Protein AF-A0A6I3KG86-F1 (afdb_monomer)

Foldseek 3Di:
DDPVVVVVLVVLVVVLVVDPQLVVSLVVLVVVQVVCVVVVHDDDPSSVVSNVVSVVVNVCVVVPPD

pLDDT: mean 91.27, std 8.43, range [51.72, 97.06]

Secondary structure (DSSP, 8-state):
--HHHHHHHHHHHHHHHT-S-HHHHHHHHHHHHHHHHHTTPPP-HHHHHHHHHHHHHHHHHHTT--

Radius of gyration: 12.51 Å; Cα contacts (8 Å, |Δi|>4): 34; chains: 1; bounding box: 27×17×36 Å

Sequence (66 aa):
MSSQMQGEIAQLNIELEQTDDPREGYAKVQAKIRSYRQAGTRVPDDLALIEKRLVAECMAASQGRD

Organism: NCBI:txid2665159

Nearest PDB structures (foldseek):
  6c48-assembly1_A  TM=7.330E-01  e=6.278E+00  Homo sapiens

Mean predicted aligned error: 3.76 Å

Structure (mmCIF, N/CA/C/O backbone):
data_AF-A0A6I3KG86-F1
#
_entry.id   AF-A0A6I3KG86-F1
#
loop_
_atom_site.group_PDB
_atom_site.id
_atom_site.type_symbol
_atom_site.label_atom_id
_atom_site.label_alt_id
_atom_site.label_comp_id
_atom_site.label_asym_id
_atom_site.label_entity_id
_atom_site.label_seq_id
_atom_site.pdbx_PDB_ins_code
_atom_site.Cartn_x
_atom_site.Cartn_y
_atom_site.Cartn_z
_atom_site.occupancy
_atom_site.B_iso_or_equiv
_atom_site.auth_seq_id
_atom_site.auth_comp_id
_atom_site.auth_asym_id
_atom_site.auth_atom_id
_atom_site.pdbx_PDB_model_num
ATOM 1 N N . MET A 1 1 ? -9.351 9.900 11.032 1.00 72.50 1 MET A N 1
ATOM 2 C CA . MET A 1 1 ? -8.251 8.915 10.952 1.00 72.50 1 MET A CA 1
ATOM 3 C C . MET A 1 1 ? -7.549 8.904 12.303 1.00 72.50 1 MET A C 1
ATOM 5 O O . MET A 1 1 ? -7.367 9.989 12.839 1.00 72.50 1 MET A O 1
ATOM 9 N N . SER A 1 2 ? -7.248 7.749 12.903 1.00 87.06 2 SER A N 1
ATOM 10 C CA . SER A 1 2 ? -6.552 7.708 14.204 1.00 87.06 2 SER A CA 1
ATOM 11 C C . SER A 1 2 ? -5.049 7.963 14.037 1.00 87.06 2 SER A C 1
ATOM 13 O O . SER A 1 2 ? -4.496 7.699 12.970 1.00 87.06 2 SER A O 1
ATOM 15 N N . SER A 1 3 ? -4.372 8.433 15.090 1.00 87.94 3 SER A N 1
ATOM 16 C CA . SER A 1 3 ? -2.914 8.647 15.073 1.00 87.94 3 SER A CA 1
ATOM 17 C C . SER A 1 3 ? -2.138 7.355 14.795 1.00 87.94 3 SER A C 1
ATOM 19 O O . SER A 1 3 ? -1.132 7.379 14.095 1.00 87.94 3 SER A O 1
ATOM 21 N N . GLN A 1 4 ? -2.646 6.214 15.273 1.00 88.19 4 GLN A N 1
ATOM 22 C CA . GLN A 1 4 ? -2.092 4.898 14.951 1.00 88.19 4 GLN A CA 1
ATOM 23 C C . GLN A 1 4 ? -2.181 4.608 13.446 1.00 88.19 4 GLN A C 1
ATOM 25 O O . GLN A 1 4 ? -1.175 4.292 12.824 1.00 88.19 4 GLN A O 1
ATOM 30 N N . MET A 1 5 ? -3.359 4.798 12.848 1.00 90.06 5 MET A N 1
ATOM 31 C CA . MET A 1 5 ? -3.585 4.570 11.418 1.00 90.06 5 MET A CA 1
ATOM 32 C C . MET A 1 5 ? -2.712 5.484 10.546 1.00 90.06 5 MET A C 1
ATOM 34 O O . MET A 1 5 ? -2.184 5.037 9.532 1.00 90.06 5 MET A O 1
ATOM 38 N N . GLN A 1 6 ? -2.510 6.740 10.954 1.00 90.94 6 GLN A N 1
ATOM 39 C CA . GLN A 1 6 ? -1.583 7.657 10.282 1.00 90.94 6 GLN A CA 1
ATOM 40 C C . GLN A 1 6 ? -0.132 7.167 10.362 1.00 90.94 6 GLN A C 1
ATOM 42 O O . GLN A 1 6 ? 0.560 7.174 9.348 1.00 90.94 6 GLN A O 1
ATOM 47 N N . GLY A 1 7 ? 0.313 6.693 11.530 1.00 93.94 7 GLY A N 1
ATOM 48 C CA . GLY A 1 7 ? 1.647 6.112 11.698 1.00 93.94 7 GLY A CA 1
ATOM 49 C C . GLY A 1 7 ? 1.859 4.863 10.841 1.00 93.94 7 GLY A C 1
ATOM 50 O O . GLY A 1 7 ? 2.896 4.724 10.200 1.00 93.94 7 GLY A O 1
ATOM 51 N N . GLU A 1 8 ? 0.854 3.990 10.752 1.00 93.00 8 GLU A N 1
ATOM 52 C CA . GLU A 1 8 ? 0.908 2.795 9.903 1.00 93.00 8 GLU A CA 1
ATOM 53 C C . GLU A 1 8 ? 1.009 3.138 8.410 1.00 93.00 8 GLU A C 1
ATOM 55 O O . GLU A 1 8 ? 1.718 2.459 7.673 1.00 93.00 8 GLU A O 1
ATOM 60 N N . ILE A 1 9 ? 0.316 4.187 7.958 1.00 93.12 9 ILE A N 1
ATOM 61 C CA . ILE A 1 9 ? 0.399 4.662 6.569 1.00 93.12 9 ILE A CA 1
ATOM 62 C C . ILE A 1 9 ? 1.750 5.336 6.306 1.00 93.12 9 ILE A C 1
ATOM 64 O O . ILE A 1 9 ? 2.343 5.117 5.253 1.00 93.12 9 ILE A O 1
ATOM 68 N N . ALA A 1 10 ? 2.262 6.131 7.248 1.00 94.12 10 ALA A N 1
ATOM 69 C CA . ALA A 1 10 ? 3.579 6.751 7.128 1.00 94.12 10 ALA A CA 1
ATOM 70 C C . ALA A 1 10 ? 4.690 5.695 7.025 1.00 94.12 10 ALA A C 1
ATOM 72 O O . ALA A 1 10 ? 5.533 5.780 6.137 1.00 94.12 10 ALA A O 1
ATOM 73 N N . GLN A 1 11 ? 4.640 4.662 7.871 1.00 94.31 11 GLN A N 1
ATOM 74 C CA . GLN A 1 11 ? 5.584 3.547 7.818 1.00 94.31 11 GLN A CA 1
ATOM 75 C C . GLN A 1 11 ? 5.510 2.805 6.479 1.00 94.31 11 GLN A C 1
ATOM 77 O O . GLN A 1 11 ? 6.544 2.542 5.870 1.00 94.31 11 GLN A O 1
ATOM 82 N N . LEU A 1 12 ? 4.295 2.533 5.993 1.00 94.50 12 LEU A N 1
ATOM 83 C CA . LEU A 1 12 ? 4.102 1.881 4.702 1.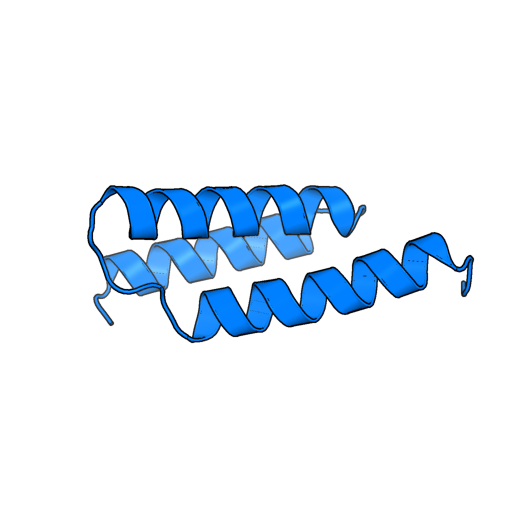00 94.50 12 LEU A CA 1
ATOM 84 C C . LEU A 1 12 ? 4.688 2.709 3.551 1.00 94.50 12 LEU A C 1
ATOM 86 O O . LEU A 1 12 ? 5.310 2.137 2.667 1.00 94.50 12 LEU A O 1
ATOM 90 N N . ASN A 1 13 ? 4.533 4.037 3.558 1.00 93.75 13 ASN A N 1
ATOM 91 C CA . ASN A 1 13 ? 5.145 4.891 2.535 1.00 93.75 13 ASN A CA 1
ATOM 92 C C . ASN A 1 13 ? 6.675 4.771 2.528 1.00 93.75 13 ASN A C 1
ATOM 94 O O . ASN A 1 13 ? 7.244 4.569 1.462 1.00 93.75 13 ASN A O 1
ATOM 98 N N . ILE A 1 14 ? 7.320 4.787 3.699 1.00 95.12 14 ILE A N 1
ATOM 99 C CA . ILE A 1 14 ? 8.779 4.609 3.809 1.00 95.12 14 ILE A CA 1
ATOM 100 C C . ILE A 1 14 ? 9.211 3.253 3.230 1.00 95.12 14 ILE A C 1
ATOM 102 O O . ILE A 1 14 ? 10.211 3.164 2.522 1.00 95.12 14 ILE A O 1
ATOM 106 N N . GLU A 1 15 ? 8.460 2.183 3.508 1.00 94.12 15 GLU A N 1
ATOM 107 C CA . GLU A 1 15 ? 8.743 0.856 2.947 1.00 94.12 15 GLU A CA 1
ATOM 108 C C . GLU A 1 15 ? 8.576 0.815 1.423 1.00 94.12 15 GLU A C 1
ATOM 110 O O . GLU A 1 15 ? 9.325 0.112 0.745 1.00 94.12 15 GLU A O 1
ATOM 115 N N . LEU A 1 16 ? 7.597 1.545 0.880 1.00 94.06 16 LEU A N 1
ATOM 116 C CA . LEU A 1 16 ? 7.371 1.644 -0.562 1.00 94.06 16 LEU A CA 1
ATOM 117 C C . LEU A 1 16 ? 8.481 2.431 -1.260 1.00 94.06 16 LEU A C 1
ATOM 119 O O . LEU A 1 16 ? 8.910 2.015 -2.326 1.00 94.06 16 LEU A O 1
ATOM 123 N N . GLU A 1 17 ? 8.987 3.506 -0.652 1.00 93.19 17 GLU A N 1
ATOM 124 C CA . GLU A 1 17 ? 10.127 4.271 -1.184 1.00 93.19 17 GLU A CA 1
ATOM 125 C C . GLU A 1 17 ? 11.410 3.431 -1.286 1.00 93.19 17 GLU A C 1
ATOM 127 O O . GLU A 1 17 ? 12.261 3.704 -2.126 1.00 93.19 17 GLU A O 1
ATOM 132 N N . GLN A 1 18 ? 11.543 2.401 -0.447 1.00 93.31 18 GLN A N 1
ATOM 133 C CA . GLN A 1 18 ? 12.663 1.453 -0.465 1.00 93.31 18 GLN A CA 1
ATOM 134 C C . GLN A 1 18 ? 12.400 0.215 -1.337 1.00 93.31 18 GLN A C 1
ATOM 136 O O . GLN A 1 18 ? 13.240 -0.680 -1.390 1.00 93.31 18 GLN A O 1
ATOM 141 N N . THR A 1 19 ? 11.224 0.109 -1.959 1.00 92.94 19 THR A N 1
ATOM 142 C CA . THR A 1 19 ? 10.854 -1.038 -2.792 1.00 92.94 19 THR A CA 1
ATOM 143 C C . THR A 1 19 ? 11.023 -0.672 -4.265 1.00 92.94 19 THR A C 1
ATOM 145 O O . THR A 1 19 ? 10.259 0.135 -4.785 1.00 92.94 19 THR A O 1
ATOM 148 N N . ASP A 1 20 ? 11.988 -1.293 -4.946 1.00 89.00 20 ASP A N 1
ATOM 149 C CA . ASP A 1 20 ? 12.264 -1.029 -6.365 1.00 89.00 20 ASP A CA 1
ATOM 150 C C . ASP A 1 20 ? 11.188 -1.592 -7.312 1.00 89.00 20 ASP A C 1
ATOM 152 O O . ASP A 1 20 ? 10.830 -0.943 -8.295 1.00 89.00 20 ASP A O 1
ATOM 156 N N . ASP A 1 21 ? 10.646 -2.789 -7.038 1.00 91.12 21 ASP A N 1
ATOM 157 C CA . ASP A 1 21 ? 9.593 -3.376 -7.877 1.00 91.12 21 ASP A CA 1
ATOM 158 C C . ASP A 1 21 ? 8.201 -2.854 -7.454 1.00 91.12 21 ASP A C 1
ATOM 160 O O . ASP A 1 21 ? 7.706 -3.192 -6.367 1.00 91.12 21 ASP A O 1
ATOM 164 N N . PRO A 1 22 ? 7.487 -2.102 -8.315 1.00 92.00 22 PRO A N 1
ATOM 165 C CA . PRO A 1 22 ? 6.147 -1.610 -7.998 1.00 92.00 22 PRO A CA 1
ATOM 166 C C . PRO A 1 22 ? 5.145 -2.737 -7.695 1.00 92.00 22 PRO A C 1
ATOM 168 O O . PRO A 1 22 ? 4.165 -2.511 -6.979 1.00 92.00 22 PRO A O 1
ATOM 171 N N . ARG A 1 23 ? 5.378 -3.962 -8.185 1.00 93.00 23 ARG A N 1
ATOM 172 C CA . ARG A 1 23 ? 4.533 -5.137 -7.914 1.00 93.00 23 ARG A CA 1
ATOM 173 C C . ARG A 1 23 ? 4.669 -5.611 -6.473 1.00 93.00 23 ARG A C 1
ATOM 175 O O . ARG A 1 23 ? 3.664 -5.978 -5.859 1.00 93.00 23 ARG A O 1
ATOM 182 N N . GLU A 1 24 ? 5.880 -5.571 -5.921 1.00 95.25 24 GLU A N 1
ATOM 183 C CA . GLU A 1 24 ? 6.115 -5.863 -4.505 1.00 95.25 24 GLU A CA 1
ATOM 184 C C . GLU A 1 24 ? 5.450 -4.803 -3.626 1.00 95.25 24 GLU A C 1
ATOM 186 O O . GLU A 1 24 ? 4.753 -5.137 -2.662 1.00 95.25 24 GLU A O 1
ATOM 191 N N . GLY A 1 25 ? 5.579 -3.528 -4.007 1.00 96.00 25 GLY A N 1
ATOM 192 C CA . GLY A 1 25 ? 4.904 -2.429 -3.324 1.00 96.00 25 GLY A CA 1
ATOM 193 C C . GLY A 1 25 ? 3.382 -2.596 -3.325 1.00 96.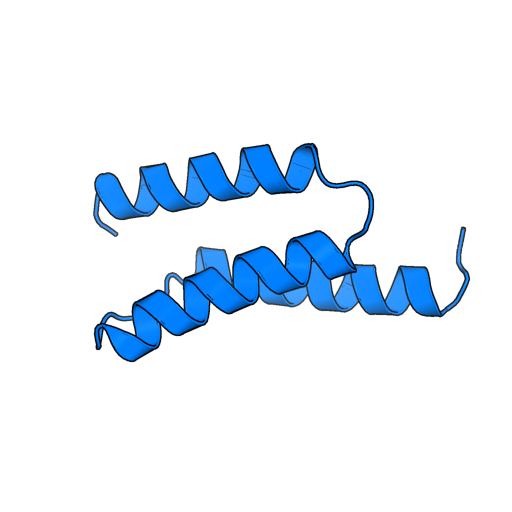00 25 GLY A C 1
ATOM 194 O O . GLY A 1 25 ? 2.732 -2.519 -2.277 1.00 96.00 25 GLY A O 1
ATOM 195 N N . TYR A 1 26 ? 2.804 -2.918 -4.484 1.00 95.69 26 TYR A N 1
ATOM 196 C CA . TYR A 1 26 ? 1.372 -3.181 -4.621 1.00 95.69 26 TYR A CA 1
ATOM 197 C C . TYR A 1 26 ? 0.904 -4.329 -3.719 1.00 95.69 26 TYR A C 1
ATOM 199 O O . TYR A 1 26 ? -0.113 -4.198 -3.034 1.00 95.69 26 TYR A O 1
ATOM 207 N N . ALA A 1 27 ? 1.653 -5.435 -3.660 1.00 96.00 27 ALA A N 1
ATOM 208 C CA . ALA A 1 27 ? 1.313 -6.572 -2.808 1.00 96.00 27 ALA A CA 1
ATOM 209 C C . ALA A 1 27 ? 1.261 -6.188 -1.316 1.00 96.00 27 ALA A C 1
ATOM 211 O O . ALA A 1 27 ? 0.321 -6.583 -0.616 1.00 96.00 27 ALA A O 1
ATOM 212 N N . LYS A 1 28 ? 2.208 -5.364 -0.838 1.00 96.00 28 LYS A N 1
ATOM 213 C CA . LYS A 1 28 ? 2.226 -4.848 0.545 1.00 96.00 28 LYS A CA 1
ATOM 214 C C . LYS A 1 28 ? 0.988 -3.999 0.850 1.00 96.00 28 LYS A C 1
ATOM 216 O O . LYS A 1 28 ? 0.302 -4.230 1.851 1.00 96.00 28 LYS A O 1
ATOM 221 N N . VAL A 1 29 ? 0.649 -3.057 -0.033 1.00 96.81 29 VAL A N 1
ATOM 222 C CA . VAL A 1 29 ? -0.530 -2.188 0.139 1.00 96.81 29 VAL A CA 1
ATOM 223 C C . VAL A 1 29 ? -1.822 -2.994 0.103 1.00 96.81 29 VAL A C 1
ATOM 225 O O . VAL A 1 29 ? -2.691 -2.820 0.963 1.00 96.81 29 VAL A O 1
ATOM 228 N N . GLN A 1 30 ? -1.931 -3.939 -0.829 1.00 97.06 30 GLN A N 1
ATOM 229 C CA . GLN A 1 30 ? -3.098 -4.802 -0.940 1.00 97.06 30 GLN A CA 1
ATOM 230 C C . GLN 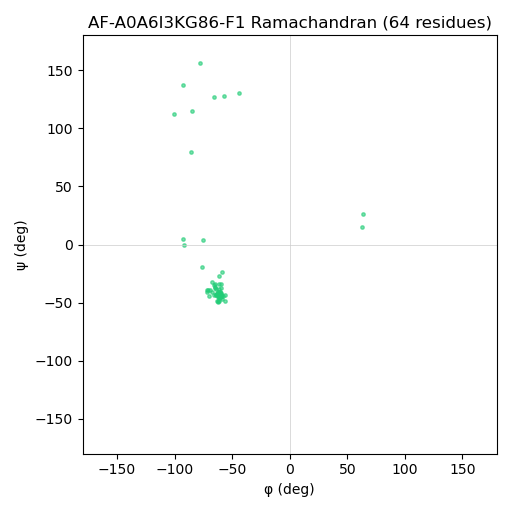A 1 30 ? -3.284 -5.662 0.319 1.00 97.06 30 GLN A C 1
ATOM 232 O O . GLN A 1 30 ? -4.410 -5.807 0.803 1.00 97.06 30 GLN A O 1
ATOM 237 N N . ALA A 1 31 ? -2.200 -6.202 0.886 1.00 96.19 31 ALA A N 1
ATOM 238 C CA . ALA A 1 31 ? -2.246 -6.933 2.149 1.00 96.19 31 ALA A CA 1
ATOM 239 C C . ALA A 1 31 ? -2.768 -6.044 3.288 1.00 96.19 31 ALA A C 1
ATOM 241 O O . ALA A 1 31 ? -3.681 -6.445 4.011 1.00 96.19 31 ALA A O 1
ATOM 242 N N . LYS A 1 32 ? -2.281 -4.801 3.393 1.00 95.75 32 LYS A N 1
ATOM 243 C CA . LYS A 1 32 ? -2.738 -3.851 4.416 1.00 95.75 32 LYS A CA 1
ATOM 244 C C . LYS A 1 32 ? -4.224 -3.513 4.278 1.00 95.75 32 LYS A C 1
ATOM 246 O O . LYS A 1 32 ? -4.958 -3.541 5.266 1.00 95.75 32 LYS A O 1
ATOM 251 N N . ILE A 1 33 ? -4.690 -3.249 3.056 1.00 96.19 33 ILE A N 1
ATOM 252 C CA . ILE A 1 33 ? -6.107 -2.998 2.753 1.00 96.19 33 ILE A CA 1
ATOM 253 C C . ILE A 1 33 ? -6.973 -4.200 3.145 1.00 96.19 33 ILE A C 1
ATOM 255 O O . ILE A 1 33 ? -8.036 -4.025 3.748 1.00 96.19 33 ILE A O 1
ATOM 259 N N . ARG A 1 34 ? -6.529 -5.426 2.836 1.00 96.62 34 ARG A N 1
ATOM 260 C CA . ARG A 1 34 ? -7.236 -6.652 3.236 1.00 96.62 34 ARG A CA 1
ATOM 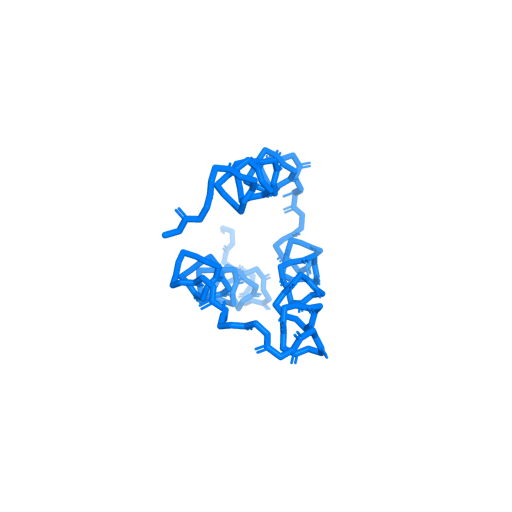261 C C . ARG A 1 34 ? -7.337 -6.768 4.754 1.00 96.62 34 ARG A C 1
ATOM 263 O O . ARG A 1 34 ? -8.428 -7.065 5.227 1.00 96.62 34 ARG A O 1
ATOM 270 N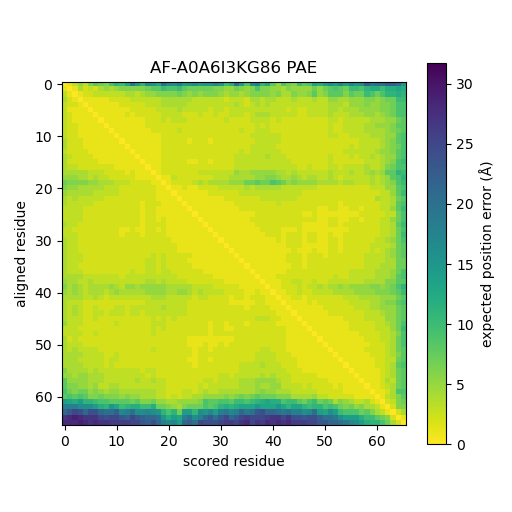 N . SER A 1 35 ? -6.276 -6.463 5.502 1.00 95.56 35 SER A N 1
ATOM 271 C CA . SER A 1 35 ? -6.311 -6.484 6.971 1.00 95.56 35 SER A CA 1
ATOM 272 C C . SER A 1 35 ? -7.352 -5.518 7.543 1.00 95.56 35 SER A C 1
ATOM 274 O O . SER A 1 35 ? -8.127 -5.908 8.413 1.00 95.56 35 SER A O 1
ATOM 276 N N . TYR A 1 36 ? -7.454 -4.291 7.014 1.00 95.19 36 TYR A N 1
ATOM 277 C CA . TYR A 1 36 ? -8.507 -3.351 7.426 1.00 95.19 36 TYR A CA 1
ATOM 278 C C . TYR A 1 36 ? -9.911 -3.889 7.129 1.00 95.19 36 TYR A C 1
ATOM 280 O O . TYR A 1 36 ? -10.779 -3.861 8.002 1.00 95.19 36 TYR A O 1
ATOM 288 N N . ARG A 1 37 ? -10.123 -4.437 5.923 1.00 94.69 37 ARG A N 1
ATOM 289 C CA . ARG A 1 37 ? -11.411 -5.029 5.525 1.00 94.69 37 ARG A CA 1
ATOM 290 C C . ARG A 1 37 ? -11.792 -6.219 6.410 1.00 94.69 37 ARG A C 1
ATOM 292 O O . ARG A 1 37 ? -12.939 -6.310 6.831 1.00 94.69 37 ARG A O 1
ATOM 299 N N . GLN A 1 38 ? -10.842 -7.102 6.714 1.00 96.62 38 GLN A N 1
ATOM 300 C CA . GLN A 1 38 ? -11.050 -8.262 7.589 1.00 96.62 38 GLN A CA 1
ATOM 301 C C . GLN A 1 38 ? -11.361 -7.851 9.030 1.00 96.62 38 GLN A C 1
ATOM 303 O O . GLN A 1 38 ? -12.194 -8.478 9.676 1.00 96.62 38 GLN A O 1
ATOM 308 N N . ALA A 1 39 ? -10.757 -6.764 9.5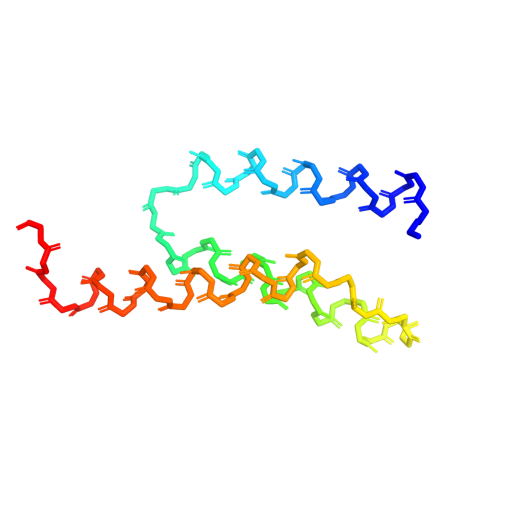10 1.00 94.75 39 ALA A N 1
ATOM 309 C CA . ALA A 1 39 ? -11.054 -6.181 10.815 1.00 94.75 39 ALA A CA 1
ATOM 310 C C . ALA A 1 39 ? -12.385 -5.398 10.855 1.00 94.75 39 ALA A C 1
ATOM 312 O O . ALA A 1 39 ? -12.672 -4.741 11.853 1.00 94.75 39 ALA A O 1
ATOM 313 N N . GLY A 1 40 ? -13.171 -5.382 9.768 1.00 95.81 40 GLY A N 1
ATOM 314 C CA . GLY A 1 40 ? -14.402 -4.587 9.665 1.00 95.81 40 GLY A CA 1
ATOM 315 C C . GLY A 1 40 ? -14.168 -3.074 9.751 1.00 95.81 40 GLY A C 1
ATOM 316 O O . GLY A 1 40 ? -15.101 -2.305 9.976 1.00 95.81 40 GLY A O 1
ATOM 317 N N . THR A 1 41 ? -12.920 -2.633 9.590 1.00 93.25 41 THR A N 1
ATOM 318 C CA . THR A 1 41 ? -12.529 -1.230 9.697 1.00 93.25 41 THR A CA 1
ATOM 319 C C . THR A 1 41 ? -12.569 -0.583 8.318 1.00 93.25 41 THR A C 1
ATOM 321 O O . THR A 1 41 ? -12.117 -1.161 7.326 1.00 93.25 41 THR A O 1
ATOM 324 N N . ARG A 1 42 ? -13.095 0.646 8.237 1.00 93.44 42 ARG A N 1
ATOM 325 C CA . ARG A 1 42 ? -13.073 1.416 6.989 1.00 93.44 42 ARG A CA 1
ATOM 326 C C . ARG A 1 42 ? -11.630 1.580 6.512 1.00 93.44 42 ARG A C 1
ATOM 328 O O . ARG A 1 42 ? -10.782 2.067 7.256 1.00 93.44 42 ARG A O 1
ATOM 335 N N . VAL A 1 43 ? -11.387 1.218 5.255 1.00 94.56 43 VAL A N 1
ATOM 336 C CA . VAL A 1 43 ? -10.091 1.425 4.605 1.00 94.56 43 VAL A CA 1
ATOM 337 C C . VAL A 1 43 ? -9.830 2.932 4.464 1.00 94.56 43 VAL A C 1
ATOM 339 O O . VAL A 1 43 ? -10.686 3.638 3.928 1.00 94.56 43 VAL A O 1
ATOM 342 N N . PRO A 1 44 ? -8.671 3.422 4.933 1.00 94.06 44 PRO A N 1
ATOM 343 C CA . PRO A 1 44 ? -8.134 4.742 4.618 1.00 94.06 44 PRO A CA 1
ATOM 344 C C . PRO A 1 44 ? -8.229 5.138 3.145 1.00 94.06 44 PRO A C 1
ATOM 346 O O . PRO A 1 44 ? -7.757 4.398 2.282 1.00 94.06 44 PRO A O 1
ATOM 349 N N . ASP A 1 45 ? -8.738 6.337 2.867 1.00 93.88 45 ASP A N 1
ATOM 350 C CA . ASP A 1 45 ? -8.743 6.892 1.510 1.00 93.88 45 ASP A CA 1
ATOM 351 C C . ASP A 1 45 ? -7.306 7.025 0.954 1.00 93.88 45 ASP A C 1
ATOM 353 O O . ASP A 1 45 ? -7.064 6.665 -0.197 1.00 93.88 45 ASP A O 1
ATOM 357 N N . ASP A 1 46 ? -6.324 7.393 1.788 1.00 93.31 46 ASP A N 1
ATOM 358 C CA . ASP A 1 46 ? -4.898 7.404 1.427 1.00 93.31 46 ASP A CA 1
ATOM 359 C C . ASP A 1 46 ? 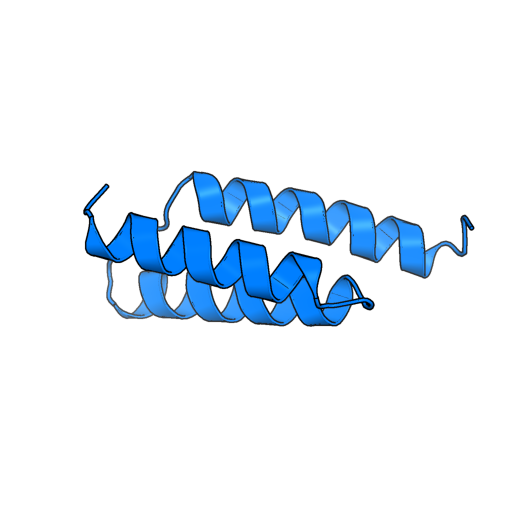-4.383 6.045 0.931 1.00 93.31 46 ASP A C 1
ATOM 361 O O . ASP A 1 46 ? -3.703 5.984 -0.090 1.00 93.31 46 ASP A O 1
ATOM 365 N N . LEU A 1 47 ? -4.746 4.933 1.586 1.00 94.50 47 LEU A N 1
ATOM 366 C CA . LEU A 1 47 ? -4.329 3.602 1.121 1.00 94.50 47 LEU A CA 1
ATOM 367 C C . LEU A 1 47 ? -4.941 3.262 -0.236 1.00 94.50 47 LEU A C 1
ATOM 369 O O . LEU A 1 47 ? -4.271 2.662 -1.071 1.00 94.50 47 LEU A O 1
ATOM 373 N N . ALA A 1 48 ? -6.191 3.664 -0.474 1.00 93.56 48 ALA A N 1
ATOM 374 C CA . ALA A 1 48 ? -6.833 3.470 -1.769 1.00 93.56 48 ALA A CA 1
ATOM 375 C C . ALA A 1 48 ? -6.178 4.321 -2.874 1.00 93.56 48 ALA A C 1
ATOM 377 O O . ALA A 1 48 ? -6.132 3.900 -4.031 1.00 93.56 48 ALA A O 1
ATOM 378 N N . LEU A 1 49 ? -5.659 5.508 -2.543 1.00 94.94 49 LEU A N 1
ATOM 379 C CA . LEU A 1 49 ? -4.895 6.335 -3.481 1.00 94.94 49 LEU A CA 1
ATOM 380 C C . LEU A 1 49 ? -3.528 5.719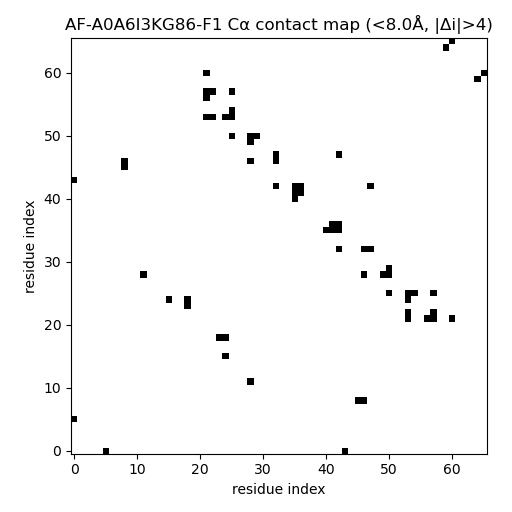 -3.796 1.00 94.94 49 LEU A C 1
ATOM 382 O O . LEU A 1 49 ? -3.162 5.637 -4.970 1.00 94.94 49 LEU A O 1
ATOM 386 N N . ILE A 1 50 ? -2.816 5.232 -2.778 1.00 95.00 50 ILE A N 1
ATOM 387 C CA . ILE A 1 50 ? -1.534 4.537 -2.952 1.00 95.00 50 ILE A CA 1
ATOM 388 C C . ILE A 1 50 ? -1.723 3.276 -3.812 1.00 95.00 50 ILE A C 1
ATOM 390 O O . ILE A 1 50 ? -0.972 3.065 -4.761 1.00 95.00 50 ILE A O 1
ATOM 394 N N . GLU A 1 51 ? -2.767 2.479 -3.548 1.00 96.25 51 GLU A N 1
ATOM 395 C CA . GLU A 1 51 ? -3.104 1.286 -4.342 1.00 96.25 51 GLU A CA 1
ATOM 396 C C . GLU A 1 51 ? -3.287 1.634 -5.826 1.00 96.25 51 GLU A C 1
ATOM 398 O O . GLU A 1 51 ? -2.687 0.998 -6.692 1.00 96.25 51 GLU A O 1
ATOM 403 N N . LYS A 1 52 ? -4.062 2.681 -6.134 1.00 95.56 52 LYS A N 1
ATOM 404 C CA . LYS A 1 52 ? -4.290 3.127 -7.519 1.00 95.56 52 LYS A CA 1
ATOM 405 C C . LYS A 1 52 ? -3.006 3.570 -8.215 1.00 95.56 52 LYS A C 1
ATOM 407 O O . LYS A 1 52 ? -2.824 3.253 -9.390 1.00 95.56 52 LYS A O 1
ATOM 412 N N . ARG A 1 53 ? -2.135 4.299 -7.511 1.00 94.25 53 ARG A N 1
ATOM 413 C CA . ARG A 1 53 ? -0.846 4.747 -8.050 1.00 94.25 53 ARG A CA 1
ATOM 414 C C . ARG A 1 53 ? 0.039 3.547 -8.403 1.00 94.25 53 ARG A C 1
ATOM 416 O O . ARG A 1 53 ? 0.494 3.452 -9.539 1.00 94.25 53 ARG A O 1
ATOM 423 N N . LEU A 1 54 ? 0.169 2.593 -7.483 1.00 94.19 54 LEU A N 1
ATOM 424 C CA . LEU A 1 54 ? 0.985 1.396 -7.687 1.00 94.19 54 LEU A CA 1
ATOM 425 C C . LEU A 1 54 ? 0.454 0.502 -8.810 1.00 94.19 54 LEU A C 1
ATOM 427 O O . LEU A 1 54 ? 1.247 -0.079 -9.544 1.00 94.19 54 LEU A O 1
ATOM 431 N N . VAL A 1 55 ? -0.867 0.413 -9.006 1.00 94.56 55 VAL A N 1
ATOM 432 C CA . VAL A 1 55 ? -1.441 -0.280 -10.175 1.00 94.56 55 VAL A CA 1
ATOM 433 C C . VAL A 1 55 ? -0.969 0.365 -11.477 1.00 94.56 55 VAL A C 1
ATOM 435 O O . VAL A 1 55 ? -0.584 -0.346 -12.404 1.00 94.56 55 VAL A O 1
ATOM 438 N N . ALA A 1 56 ? -0.968 1.698 -11.557 1.00 93.69 56 ALA A N 1
ATOM 439 C CA . ALA A 1 56 ? -0.478 2.402 -12.738 1.00 93.69 56 ALA A CA 1
ATOM 440 C C . ALA A 1 56 ? 1.027 2.160 -12.961 1.00 93.69 56 ALA A C 1
ATOM 442 O O . ALA A 1 56 ? 1.433 1.873 -14.087 1.00 93.69 56 ALA A O 1
ATOM 443 N N . GLU A 1 57 ? 1.832 2.190 -11.894 1.00 91.69 57 GLU A N 1
ATOM 444 C CA . GLU A 1 57 ? 3.275 1.900 -11.937 1.00 91.69 57 GLU A CA 1
ATOM 445 C C . GLU A 1 57 ? 3.551 0.444 -12.364 1.00 91.69 57 GLU A C 1
ATOM 447 O O . GLU A 1 57 ? 4.370 0.202 -13.250 1.00 91.69 57 GLU A O 1
ATOM 452 N N . CYS A 1 58 ? 2.797 -0.531 -11.843 1.00 92.38 58 CYS A N 1
ATOM 453 C CA . CYS A 1 58 ? 2.881 -1.937 -12.254 1.00 92.38 58 CYS A CA 1
ATOM 454 C C . CYS A 1 58 ? 2.583 -2.126 -13.745 1.00 92.38 58 CYS A C 1
ATOM 456 O O . CYS A 1 58 ? 3.248 -2.914 -14.425 1.00 92.38 58 CYS A O 1
ATOM 458 N N . MET A 1 59 ? 1.563 -1.431 -14.256 1.00 90.06 59 MET A N 1
ATOM 459 C CA . MET A 1 59 ? 1.192 -1.491 -15.669 1.00 90.06 59 MET A CA 1
ATOM 460 C C . MET A 1 59 ? 2.280 -0.868 -16.548 1.00 90.06 59 MET A C 1
ATOM 462 O O . MET A 1 59 ? 2.624 -1.455 -17.572 1.00 90.06 59 MET A O 1
ATOM 466 N N . ALA A 1 60 ? 2.869 0.257 -16.130 1.00 89.19 60 ALA A N 1
ATOM 467 C CA . ALA A 1 60 ? 3.971 0.901 -16.843 1.00 89.19 60 ALA A CA 1
ATOM 468 C C . ALA A 1 60 ? 5.221 0.005 -16.904 1.00 89.19 60 ALA A C 1
ATOM 470 O O . ALA A 1 60 ? 5.737 -0.249 -17.994 1.00 89.19 60 ALA A O 1
ATOM 471 N N . ALA A 1 61 ? 5.628 -0.567 -15.765 1.00 85.00 61 ALA A N 1
ATOM 472 C CA . ALA A 1 61 ? 6.764 -1.487 -15.672 1.00 85.00 61 ALA A CA 1
ATOM 473 C C . ALA A 1 61 ? 6.564 -2.755 -16.522 1.00 85.00 61 ALA A C 1
ATOM 475 O O . ALA A 1 61 ? 7.499 -3.285 -17.116 1.00 85.00 61 ALA A O 1
ATOM 476 N N . SER A 1 62 ? 5.321 -3.234 -16.634 1.00 80.19 62 SER A N 1
ATOM 477 C CA . SER A 1 62 ? 4.989 -4.409 -17.453 1.00 80.19 62 SER A CA 1
ATOM 478 C C . SER A 1 62 ? 4.955 -4.113 -18.956 1.00 80.19 62 SER A C 1
ATOM 480 O O . SER A 1 62 ? 5.035 -5.043 -19.755 1.00 80.19 62 SER A O 1
ATOM 482 N N . GLN A 1 63 ? 4.832 -2.843 -19.350 1.00 80.00 63 GLN A N 1
ATOM 483 C CA . GLN A 1 63 ? 4.816 -2.412 -20.750 1.00 80.00 63 GLN A CA 1
ATOM 484 C C . GLN A 1 63 ? 6.200 -2.013 -21.286 1.00 80.00 63 GLN A C 1
ATOM 486 O O . GLN A 1 63 ? 6.289 -1.581 -22.434 1.00 80.00 63 GLN A O 1
ATOM 491 N N . GLY A 1 64 ? 7.271 -2.178 -20.498 1.00 67.25 64 GLY A N 1
ATOM 492 C CA . GLY A 1 64 ? 8.646 -1.930 -20.946 1.00 67.25 64 GLY A CA 1
ATOM 493 C C . GLY A 1 64 ? 8.922 -0.475 -21.328 1.00 67.25 64 GLY A C 1
ATOM 494 O O . GLY A 1 64 ? 9.777 -0.219 -22.169 1.00 67.25 64 GLY A O 1
ATOM 495 N N . ARG A 1 65 ? 8.170 0.474 -20.760 1.00 56.12 65 ARG A N 1
ATOM 496 C CA . ARG A 1 65 ? 8.477 1.900 -20.879 1.00 56.12 65 ARG A CA 1
ATOM 497 C C . ARG A 1 65 ? 9.468 2.272 -19.778 1.00 56.12 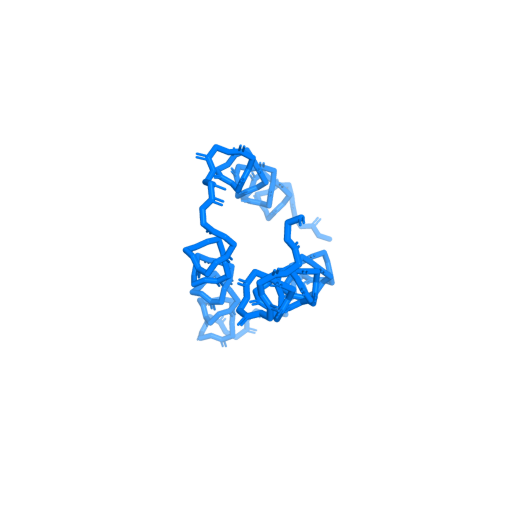65 ARG A C 1
ATOM 499 O O . ARG A 1 65 ? 9.046 2.767 -18.738 1.00 56.12 65 ARG A O 1
ATOM 506 N N . ASP A 1 66 ? 10.733 1.946 -20.017 1.00 51.72 66 ASP A N 1
ATOM 507 C CA . ASP A 1 66 ? 11.878 2.673 -19.453 1.00 51.72 66 ASP A CA 1
ATOM 508 C C . ASP A 1 66 ? 12.257 3.791 -20.437 1.00 51.72 66 ASP A C 1
ATOM 510 O O . ASP A 1 66 ? 12.379 3.484 -21.650 1.00 51.72 66 ASP A O 1
#

Solvent-accessible surface area (backbone atoms only — not comparable to full-atom values): 3791 Å² total; per-residue (Å²): 134,53,74,66,59,52,51,54,50,52,52,49,50,58,56,39,76,73,41,87,51,41,59,60,36,35,52,55,49,52,51,53,48,48,52,30,54,74,69,74,38,84,66,55,68,66,59,56,50,52,46,54,52,28,53,53,47,35,53,41,65,73,66,68,72,123